Protein AF-A0A7U4SQR0-F1 (afdb_monomer_lite)

Foldseek 3Di:
DDDDDDPPPPDPDPPPPDPPDDDPDPPDDDPQWDDVVLCPVQPDPLLVVVDDDTHGPSNSVCCVPVPVVVNVLVNVLSNQQDDDPCQVPPDDDPHGCRVVSSCVSVVVVVDDDDDDDDDDDDDDWDWDWDQDPVRDIDTDTDPDDDD

Radius of gyration: 26.49 Å; chains: 1; bounding box: 58×56×69 Å

InterPro domains:
  IPR011335 Restriction endonuclease type II-like [SSF52980] (49-123)
  IPR015278 Type-2 restriction enzyme BglII-like [PF09195] (51-121)

Sequence (147 aa):
MGRMANTEENGMEDLEVDAGNGDDVALRPGPNSDDQGDVDRYISADVRALYDVYSYRHAAAILANSYPDQLREIEAALLHFRITQRDIGTPGGNESVIPKKFSRVLRPAGWVETRIQGDLLVRLEEFDEKELPDGKMKKVRRPLAGC

Organism: NCBI:txid430531

Structure (mmCIF, N/CA/C/O backbone):
data_AF-A0A7U4SQR0-F1
#
_entry.id   AF-A0A7U4SQR0-F1
#
loop_
_atom_site.group_PDB
_atom_site.id
_atom_site.type_symbol
_atom_site.label_atom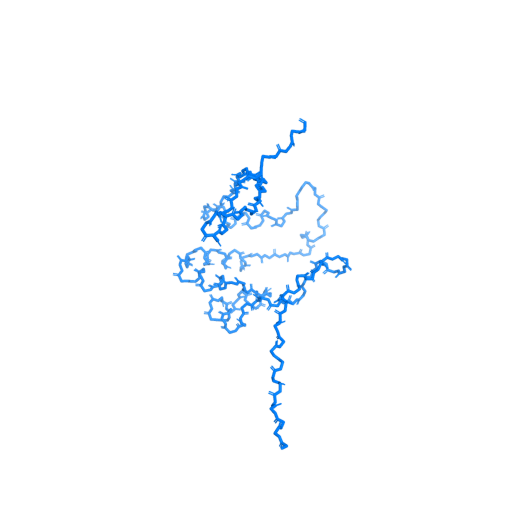_id
_atom_site.label_alt_id
_atom_site.label_comp_id
_atom_site.label_asym_id
_atom_site.label_entity_id
_atom_site.label_seq_id
_atom_site.pdbx_PDB_ins_code
_atom_site.Cartn_x
_atom_site.Cartn_y
_atom_site.Cartn_z
_atom_site.occupancy
_atom_site.B_iso_or_equiv
_atom_site.auth_seq_id
_atom_site.auth_comp_id
_atom_site.auth_asym_id
_atom_site.auth_atom_id
_atom_site.pdbx_PDB_model_num
ATOM 1 N N . MET A 1 1 ? -0.538 -33.250 -54.090 1.00 39.97 1 MET A N 1
ATOM 2 C CA . MET A 1 1 ? -1.619 -32.453 -53.470 1.00 39.97 1 MET A CA 1
ATOM 3 C C . MET A 1 1 ? -1.380 -32.435 -51.959 1.00 39.97 1 MET A C 1
ATOM 5 O O . MET A 1 1 ? -1.965 -33.226 -51.238 1.00 39.97 1 MET A O 1
ATOM 9 N N . GLY A 1 2 ? -0.422 -31.636 -51.485 1.00 35.56 2 GLY A N 1
ATOM 10 C CA . GLY A 1 2 ? -0.114 -31.515 -50.056 1.00 35.56 2 GLY A CA 1
ATOM 11 C C . GLY A 1 2 ? -0.519 -30.126 -49.589 1.00 35.56 2 GLY A C 1
ATOM 12 O O . GLY A 1 2 ? 0.099 -29.156 -50.013 1.00 35.56 2 GLY A O 1
ATOM 13 N N . ARG A 1 3 ? -1.581 -30.016 -48.786 1.00 35.34 3 ARG A N 1
ATOM 14 C CA . ARG A 1 3 ? -1.907 -28.780 -48.065 1.00 35.34 3 ARG A CA 1
ATOM 15 C C . ARG A 1 3 ? -1.223 -28.861 -46.708 1.00 35.34 3 ARG A C 1
ATOM 17 O O . ARG A 1 3 ? -1.641 -29.646 -45.863 1.00 35.34 3 ARG A O 1
ATOM 24 N N . MET A 1 4 ? -0.153 -28.092 -46.542 1.00 37.59 4 MET A N 1
ATOM 25 C CA . MET A 1 4 ? 0.374 -27.763 -45.224 1.00 37.59 4 MET A CA 1
ATOM 26 C C . MET A 1 4 ? -0.604 -26.800 -44.549 1.00 37.59 4 MET A C 1
ATOM 28 O O . MET A 1 4 ? -1.123 -25.884 -45.188 1.00 37.59 4 MET A O 1
ATOM 32 N N . ALA A 1 5 ? -0.895 -27.075 -43.283 1.00 41.22 5 ALA A N 1
ATOM 33 C CA . ALA A 1 5 ? -1.639 -26.195 -42.405 1.00 41.22 5 ALA A CA 1
ATOM 34 C C . ALA A 1 5 ? -0.779 -24.960 -42.107 1.00 41.22 5 ALA A C 1
ATOM 36 O O . ALA A 1 5 ? 0.338 -25.100 -41.614 1.00 41.22 5 ALA A O 1
ATOM 37 N N . ASN A 1 6 ? -1.298 -23.773 -42.413 1.00 37.16 6 ASN A N 1
ATOM 38 C CA . ASN A 1 6 ? -0.786 -22.535 -41.843 1.00 37.16 6 ASN A CA 1
ATOM 39 C C . ASN A 1 6 ? -1.446 -22.376 -40.474 1.00 37.16 6 ASN A C 1
ATOM 41 O O . ASN A 1 6 ? -2.641 -22.103 -40.385 1.00 37.16 6 ASN A O 1
ATOM 45 N N . THR A 1 7 ? -0.670 -22.609 -39.421 1.00 38.44 7 THR A N 1
ATOM 46 C CA . THR A 1 7 ? -0.980 -22.117 -38.082 1.00 38.44 7 THR A CA 1
ATOM 47 C C . THR A 1 7 ? -0.544 -20.660 -38.059 1.00 38.44 7 THR A C 1
ATOM 49 O O . THR A 1 7 ? 0.649 -20.371 -38.043 1.00 38.44 7 THR A O 1
ATOM 52 N N . GLU A 1 8 ? -1.503 -19.745 -38.138 1.00 40.12 8 GLU A N 1
ATOM 53 C CA . GLU A 1 8 ? -1.263 -18.330 -37.872 1.00 40.12 8 GLU A CA 1
ATOM 54 C C . GLU A 1 8 ? -1.151 -18.165 -36.352 1.00 40.12 8 GLU A C 1
ATOM 56 O O . GLU A 1 8 ? -2.141 -18.229 -35.621 1.00 40.12 8 GLU A O 1
ATOM 61 N N . GLU A 1 9 ? 0.082 -18.032 -35.865 1.00 41.66 9 GLU A N 1
ATOM 62 C CA . GLU A 1 9 ? 0.358 -17.526 -34.524 1.00 41.66 9 GLU A CA 1
ATOM 63 C C . GLU A 1 9 ? -0.058 -16.051 -34.487 1.00 41.66 9 GLU A C 1
ATOM 65 O O . GLU A 1 9 ? 0.678 -15.164 -34.916 1.00 41.66 9 GLU A O 1
ATOM 70 N N . ASN A 1 10 ? -1.272 -15.785 -34.006 1.00 39.03 10 ASN A N 1
ATOM 71 C CA . ASN A 1 10 ? -1.692 -14.433 -33.661 1.00 39.03 10 ASN A CA 1
ATOM 72 C C . ASN A 1 10 ? -0.958 -14.013 -32.384 1.00 39.03 10 ASN A C 1
ATOM 74 O O . ASN A 1 10 ? -1.363 -14.368 -31.276 1.00 39.03 10 ASN A O 1
ATOM 78 N N . GLY A 1 11 ? 0.138 -13.273 -32.559 1.00 36.69 11 GLY A N 1
ATOM 79 C CA . GLY A 1 11 ? 0.775 -12.507 -31.497 1.00 36.69 11 GLY A CA 1
ATOM 80 C C . GLY A 1 11 ? -0.232 -11.515 -30.925 1.00 36.69 11 GLY A C 1
ATOM 81 O O . GLY A 1 11 ? -0.684 -10.609 -31.620 1.00 36.69 11 GLY A O 1
ATOM 82 N N . MET A 1 12 ? -0.617 -11.738 -29.671 1.00 40.06 12 MET A N 1
ATOM 83 C CA . MET A 1 12 ? -1.437 -10.823 -28.891 1.00 40.06 12 MET A CA 1
ATOM 84 C C . MET A 1 12 ? -0.601 -9.559 -28.656 1.00 40.06 12 MET A C 1
ATOM 86 O O . MET A 1 12 ? 0.277 -9.538 -27.798 1.00 40.06 12 MET A O 1
ATOM 90 N N . GLU A 1 13 ? -0.799 -8.539 -29.484 1.00 39.28 13 GLU A N 1
ATOM 91 C CA . GLU A 1 13 ? -0.272 -7.206 -29.215 1.00 39.28 13 GLU A CA 1
ATOM 92 C C . GLU A 1 13 ? -1.034 -6.651 -28.007 1.00 39.28 13 GLU A C 1
ATOM 94 O O . GLU A 1 13 ? -2.247 -6.436 -28.072 1.00 39.28 13 GLU A O 1
ATOM 99 N N . ASP A 1 14 ? -0.322 -6.467 -26.892 1.00 40.91 14 ASP A N 1
ATOM 100 C CA . ASP A 1 14 ? -0.808 -5.776 -25.698 1.00 40.91 14 ASP A CA 1
ATOM 101 C C . ASP A 1 14 ? -1.112 -4.314 -26.059 1.00 40.91 14 ASP A C 1
ATOM 103 O O . ASP A 1 14 ? -0.281 -3.415 -25.923 1.00 40.91 14 ASP A O 1
ATOM 107 N N . LEU A 1 15 ? -2.314 -4.078 -26.581 1.00 39.91 15 LEU A N 1
ATOM 108 C CA . LEU A 1 15 ? -2.849 -2.744 -26.798 1.00 39.91 15 LEU A CA 1
ATOM 109 C C . LEU A 1 15 ? -3.158 -2.139 -25.426 1.00 39.91 15 LEU A C 1
ATOM 111 O O . LEU A 1 15 ? -4.175 -2.456 -24.806 1.00 39.91 15 LEU A O 1
ATOM 115 N N . GLU A 1 16 ? -2.273 -1.261 -24.951 1.00 44.19 16 GLU A N 1
ATOM 116 C CA . GLU A 1 16 ? -2.590 -0.329 -23.871 1.00 44.19 16 GLU A CA 1
ATOM 117 C C . GLU A 1 16 ? -3.808 0.498 -24.305 1.00 44.19 16 GLU A C 1
ATOM 119 O O . GLU A 1 16 ? -3.731 1.363 -25.179 1.00 44.19 16 GLU A O 1
ATOM 124 N N . VAL A 1 17 ? -4.970 0.172 -23.738 1.00 48.00 17 VAL A N 1
ATOM 125 C CA . VAL A 1 17 ? -6.206 0.917 -23.963 1.00 48.00 17 VAL A CA 1
ATOM 126 C C . VAL A 1 17 ? -6.074 2.301 -23.335 1.00 48.00 17 VAL A C 1
ATOM 128 O O . VAL A 1 17 ? -5.983 2.441 -22.116 1.00 48.00 17 VAL A O 1
ATOM 131 N N . ASP A 1 18 ? -6.062 3.313 -24.200 1.00 41.88 18 ASP A N 1
ATOM 132 C CA . ASP A 1 18 ? -6.122 4.731 -23.855 1.00 41.88 18 ASP A CA 1
ATOM 133 C C . ASP A 1 18 ? -7.337 4.991 -22.951 1.00 41.88 18 ASP A C 1
ATOM 135 O O . ASP A 1 18 ? -8.492 4.850 -23.366 1.00 41.88 18 ASP A O 1
ATOM 139 N N . ALA A 1 19 ? -7.073 5.317 -21.683 1.00 48.12 19 ALA A N 1
ATOM 140 C CA . ALA A 1 19 ? -8.074 5.604 -20.659 1.00 48.12 19 ALA A CA 1
ATOM 141 C C . ALA A 1 19 ? -8.655 7.012 -20.867 1.00 48.12 19 ALA A C 1
ATOM 143 O O . ALA A 1 19 ? -8.485 7.921 -20.056 1.00 48.12 19 ALA A O 1
ATOM 144 N N . GLY A 1 20 ? -9.322 7.198 -22.002 1.00 45.44 20 GLY A N 1
ATOM 145 C CA . GLY A 1 20 ? -10.019 8.417 -22.369 1.00 45.44 20 GLY A CA 1
ATOM 146 C C . GLY A 1 20 ? -11.528 8.263 -22.210 1.00 45.44 20 GLY A C 1
ATOM 147 O O . GLY A 1 20 ? -12.209 7.858 -23.147 1.00 45.44 20 GLY A O 1
ATOM 148 N N . ASN A 1 21 ? -12.038 8.702 -21.055 1.00 48.03 21 ASN A N 1
ATOM 149 C CA . ASN A 1 21 ? -13.419 9.144 -20.812 1.00 48.03 21 ASN A CA 1
ATOM 150 C C . ASN A 1 21 ? -14.508 8.061 -20.590 1.00 48.03 21 ASN A C 1
ATOM 152 O O . ASN A 1 21 ? -15.271 7.731 -21.498 1.00 48.03 21 ASN A O 1
ATOM 156 N N . GLY A 1 22 ? -14.677 7.634 -19.329 1.00 45.44 22 GLY A N 1
ATOM 157 C CA . GLY A 1 22 ? -15.895 6.968 -18.842 1.00 45.44 22 GLY A CA 1
ATOM 158 C C . GLY A 1 22 ? -15.675 6.091 -17.607 1.00 45.44 22 GLY A C 1
ATOM 159 O O . GLY A 1 22 ? -15.322 4.931 -17.755 1.00 45.44 22 GLY A O 1
ATOM 160 N N . ASP A 1 23 ? -15.964 6.641 -16.422 1.00 47.28 23 ASP A N 1
ATOM 161 C CA . ASP A 1 23 ? -15.934 5.977 -15.105 1.00 47.28 23 ASP A CA 1
ATOM 162 C C . ASP A 1 23 ? -14.517 5.644 -14.579 1.00 47.28 23 ASP A C 1
ATOM 164 O O . ASP A 1 23 ? -14.047 4.512 -14.634 1.00 47.28 23 ASP A O 1
ATOM 168 N N . ASP A 1 24 ? -13.835 6.652 -14.009 1.00 54.66 24 ASP A N 1
ATOM 169 C CA . ASP A 1 24 ? -12.499 6.543 -13.374 1.00 54.66 24 ASP A CA 1
ATOM 170 C C . ASP A 1 24 ? -12.460 5.596 -12.152 1.00 54.66 24 ASP A C 1
ATOM 172 O O . ASP A 1 24 ? -11.424 5.423 -11.504 1.00 54.66 24 ASP A O 1
ATOM 176 N N . VAL A 1 25 ? -13.594 4.988 -11.801 1.00 60.72 25 VAL A N 1
ATOM 177 C CA . VAL A 1 25 ? -13.714 4.013 -10.723 1.00 60.72 25 VAL A CA 1
ATOM 178 C C . VAL A 1 25 ? -13.811 2.620 -11.335 1.00 60.72 25 VAL A C 1
ATOM 180 O O . VAL A 1 25 ? -14.887 2.127 -11.666 1.00 60.72 25 VAL A O 1
ATOM 183 N N . ALA A 1 26 ? -12.668 1.949 -11.454 1.00 67.50 26 ALA A N 1
ATOM 184 C CA . ALA A 1 26 ? -12.635 0.550 -11.853 1.00 67.50 26 ALA A CA 1
ATOM 185 C C . ALA A 1 26 ? -13.305 -0.322 -10.773 1.00 67.50 26 ALA A C 1
ATOM 187 O O . ALA A 1 26 ? -12.731 -0.590 -9.720 1.00 67.50 26 ALA A O 1
ATOM 188 N N . LEU A 1 27 ? -14.526 -0.793 -11.042 1.00 78.62 27 LEU A N 1
ATOM 189 C CA . LEU A 1 27 ? -15.267 -1.719 -10.167 1.00 78.62 27 LEU A CA 1
ATOM 190 C C . LEU A 1 27 ? -14.784 -3.175 -10.280 1.00 78.62 27 LEU A C 1
ATOM 192 O O . LEU A 1 27 ? -15.379 -4.082 -9.700 1.00 78.62 27 LEU A O 1
ATOM 196 N N . ARG A 1 28 ? -13.759 -3.422 -11.099 1.00 82.56 28 ARG A N 1
ATOM 197 C CA . ARG A 1 28 ? -13.220 -4.744 -11.420 1.00 82.56 28 ARG A CA 1
ATOM 198 C C . ARG A 1 28 ? -11.704 -4.656 -11.572 1.00 82.56 28 ARG A C 1
ATOM 200 O O . ARG A 1 28 ? -11.207 -3.590 -11.942 1.00 82.56 28 ARG A O 1
ATOM 207 N N . PRO A 1 29 ? -10.977 -5.755 -11.327 1.00 86.25 29 PRO A N 1
ATOM 208 C CA . PRO A 1 29 ? -9.545 -5.769 -11.555 1.00 86.25 29 PRO A CA 1
ATOM 209 C C . PRO A 1 29 ? -9.229 -5.572 -13.041 1.00 86.25 29 PRO A C 1
ATOM 211 O O . PRO A 1 29 ? -9.980 -6.012 -13.916 1.00 86.25 29 PRO A O 1
ATOM 214 N N . GLY A 1 30 ? -8.109 -4.905 -13.319 1.00 85.50 30 GLY A N 1
ATOM 215 C CA . GLY A 1 30 ? -7.574 -4.788 -14.671 1.00 85.50 30 GLY A CA 1
ATOM 216 C C . GLY A 1 30 ? -7.046 -6.130 -15.197 1.00 85.50 30 GLY A C 1
ATOM 217 O O . GLY A 1 30 ? -6.841 -7.059 -14.419 1.00 85.50 30 GLY A O 1
ATOM 218 N N . PRO A 1 31 ? -6.759 -6.234 -16.506 1.00 86.31 31 PRO A N 1
ATOM 219 C CA . PRO A 1 31 ? -6.371 -7.493 -17.156 1.00 86.31 31 PRO A CA 1
ATOM 220 C C . PRO A 1 31 ? -5.108 -8.149 -16.575 1.00 86.31 31 PRO A C 1
ATOM 222 O O . PRO A 1 31 ? -4.933 -9.353 -16.705 1.00 86.31 31 PRO A O 1
ATOM 225 N N . ASN A 1 32 ? -4.253 -7.369 -15.909 1.00 89.38 32 ASN A N 1
ATOM 226 C CA . ASN A 1 32 ? -2.982 -7.821 -15.343 1.00 89.38 32 ASN A CA 1
ATOM 227 C C . ASN A 1 32 ? -3.039 -8.049 -13.821 1.00 89.38 32 ASN A C 1
ATOM 229 O O . ASN A 1 32 ? -2.000 -7.984 -13.157 1.00 89.38 32 ASN A O 1
ATOM 233 N N . SER A 1 33 ? -4.231 -8.229 -13.245 1.00 93.25 33 SER A N 1
ATOM 234 C CA . SER A 1 33 ? -4.347 -8.608 -11.837 1.00 93.25 33 SER A CA 1
ATOM 235 C C . SER A 1 33 ? -3.923 -10.056 -11.621 1.00 93.25 33 SER A C 1
ATOM 237 O O . SER A 1 33 ? -4.215 -10.924 -12.444 1.00 93.25 33 SER A O 1
ATOM 239 N N . ASP A 1 34 ? -3.306 -10.323 -10.477 1.00 93.75 34 ASP A N 1
ATOM 240 C CA . ASP A 1 34 ? -3.034 -11.682 -10.024 1.00 93.75 34 ASP A CA 1
ATOM 241 C C . ASP A 1 34 ? -4.351 -12.439 -9.756 1.00 93.75 34 ASP A C 1
ATOM 243 O O . ASP A 1 34 ? -5.416 -11.835 -9.584 1.00 93.75 34 ASP A O 1
ATOM 247 N N . ASP A 1 35 ? -4.275 -13.770 -9.705 1.00 93.19 35 ASP A N 1
ATOM 248 C CA . ASP A 1 35 ? -5.437 -14.618 -9.441 1.00 93.19 35 ASP A CA 1
ATOM 249 C C . ASP A 1 35 ? -6.018 -14.371 -8.037 1.00 93.19 35 ASP A C 1
ATOM 251 O O . ASP A 1 35 ? -5.294 -14.138 -7.062 1.00 93.19 35 ASP A O 1
ATOM 255 N N . GLN A 1 36 ? -7.344 -14.467 -7.908 1.00 92.81 36 GLN A N 1
ATOM 256 C CA . GLN A 1 36 ? -8.021 -14.254 -6.627 1.00 92.81 36 GLN A CA 1
ATOM 257 C C . GLN A 1 36 ? -7.580 -15.270 -5.559 1.00 92.81 36 GLN A C 1
ATOM 259 O O . GLN A 1 36 ? -7.549 -14.939 -4.373 1.00 92.81 36 GLN A O 1
ATOM 264 N N . GLY A 1 37 ? -7.188 -16.484 -5.954 1.00 93.94 37 GLY A N 1
ATOM 265 C CA . GLY A 1 37 ? -6.654 -17.494 -5.045 1.00 93.94 37 GLY A CA 1
ATOM 266 C C . GLY A 1 37 ? -5.338 -17.077 -4.383 1.00 93.94 37 GLY A C 1
ATOM 267 O O . GLY A 1 37 ? -5.114 -17.405 -3.215 1.00 93.94 37 GLY A O 1
ATOM 268 N N . ASP A 1 38 ? -4.497 -16.302 -5.074 1.00 91.38 38 ASP A N 1
ATOM 269 C CA . ASP A 1 38 ? -3.277 -15.742 -4.481 1.00 91.38 38 ASP A CA 1
ATOM 270 C C . ASP A 1 38 ? -3.624 -14.671 -3.442 1.00 91.38 38 ASP A C 1
ATOM 272 O O . ASP A 1 38 ? -3.070 -14.662 -2.339 1.00 91.38 38 ASP A O 1
ATOM 276 N N . VAL A 1 39 ? -4.593 -13.805 -3.745 1.00 95.25 39 VAL A N 1
ATOM 277 C CA . VAL A 1 39 ? -5.090 -12.801 -2.792 1.00 95.25 39 VAL A CA 1
ATOM 278 C C . VAL A 1 39 ? -5.659 -13.477 -1.544 1.00 95.25 39 VAL A C 1
ATOM 280 O O . VAL A 1 39 ? -5.302 -13.104 -0.427 1.00 95.25 39 VAL A O 1
ATOM 283 N N . ASP A 1 40 ? -6.485 -14.507 -1.711 1.00 96.75 40 ASP A N 1
ATOM 284 C CA . ASP A 1 40 ? -7.116 -15.232 -0.605 1.00 96.75 40 ASP A CA 1
ATOM 285 C C . ASP A 1 40 ? -6.108 -15.933 0.311 1.00 96.75 40 ASP A C 1
ATOM 287 O O . ASP A 1 40 ? -6.370 -16.099 1.508 1.00 96.75 40 ASP A O 1
ATOM 291 N N . ARG A 1 41 ? -4.960 -16.330 -0.246 1.00 97.06 41 ARG A N 1
ATOM 292 C CA . ARG A 1 41 ? -3.865 -16.981 0.475 1.00 97.06 41 ARG A CA 1
ATOM 293 C C . ARG A 1 41 ? -3.058 -16.012 1.332 1.00 97.06 41 ARG A C 1
ATOM 295 O O . ARG A 1 41 ? -2.599 -16.407 2.404 1.00 97.06 41 ARG A O 1
ATOM 302 N N . TYR A 1 42 ? -2.830 -14.796 0.842 1.00 97.62 42 TYR A N 1
ATOM 303 C CA . TYR A 1 42 ? -1.899 -13.848 1.462 1.00 97.62 42 TYR A CA 1
ATOM 304 C C . TYR A 1 42 ? -2.583 -12.724 2.242 1.00 97.62 42 TYR A C 1
ATOM 306 O O . TYR A 1 42 ? -1.953 -12.158 3.132 1.00 97.62 42 TYR A O 1
ATOM 314 N N . ILE A 1 43 ? -3.845 -12.413 1.940 1.00 97.81 43 ILE A N 1
ATOM 315 C CA . ILE A 1 43 ? -4.602 -11.330 2.574 1.00 97.81 43 ILE A CA 1
ATOM 316 C C . ILE A 1 43 ? -5.697 -11.906 3.474 1.00 97.81 43 ILE A C 1
ATOM 318 O O . ILE A 1 43 ? -6.461 -12.799 3.085 1.00 97.81 43 ILE A O 1
ATOM 322 N N . SER A 1 44 ? -5.797 -11.370 4.688 1.00 97.69 44 SER A N 1
ATOM 323 C CA . SER A 1 44 ? -6.740 -11.823 5.707 1.00 97.69 44 SER A CA 1
ATOM 324 C C . SER A 1 44 ? -8.195 -11.771 5.233 1.00 97.69 44 SER A C 1
ATOM 326 O O . SER A 1 44 ? -8.636 -10.860 4.526 1.00 97.69 44 SER A O 1
ATOM 328 N N . ALA A 1 45 ? -8.975 -12.764 5.666 1.00 97.69 45 ALA A N 1
ATOM 329 C CA . ALA A 1 45 ? -10.400 -12.835 5.355 1.00 97.69 45 ALA A CA 1
ATOM 330 C C . ALA A 1 45 ? -11.182 -11.637 5.924 1.00 97.69 45 ALA A C 1
ATOM 332 O O . ALA A 1 45 ? -12.119 -11.171 5.285 1.00 97.69 45 ALA A O 1
ATOM 333 N N . ASP A 1 46 ? -10.768 -11.102 7.078 1.00 97.69 46 ASP A N 1
ATOM 334 C CA . ASP A 1 46 ? -11.418 -9.950 7.712 1.00 97.69 46 ASP A CA 1
ATOM 335 C C . ASP A 1 46 ? -11.301 -8.681 6.858 1.00 97.69 46 ASP A C 1
ATOM 337 O O . ASP A 1 46 ? -12.259 -7.913 6.750 1.00 97.69 46 ASP A O 1
ATOM 341 N N . VAL A 1 47 ? -10.146 -8.463 6.216 1.00 97.50 47 VAL A N 1
ATOM 342 C CA . VAL A 1 47 ? -9.967 -7.349 5.275 1.00 97.50 47 VAL A CA 1
ATOM 343 C C . VAL A 1 47 ? -10.809 -7.590 4.027 1.00 97.50 47 VAL A C 1
ATOM 345 O O . VAL A 1 47 ? -11.563 -6.709 3.622 1.00 97.50 47 VAL A O 1
ATOM 348 N N . ARG A 1 48 ? -10.755 -8.796 3.456 1.00 96.62 48 ARG A N 1
ATOM 349 C CA . ARG A 1 48 ? -11.523 -9.147 2.247 1.00 96.62 48 ARG A CA 1
ATOM 350 C C . ARG A 1 48 ? -13.041 -9.119 2.455 1.00 96.62 48 ARG A C 1
ATOM 352 O O . ARG A 1 48 ? -13.784 -8.968 1.496 1.00 96.62 48 ARG A O 1
ATOM 359 N N . ALA A 1 49 ? -13.517 -9.226 3.694 1.00 96.75 49 ALA A N 1
ATOM 360 C CA . ALA A 1 49 ? -14.932 -9.064 4.025 1.00 96.75 49 ALA A CA 1
ATOM 361 C C . ALA A 1 49 ? -15.402 -7.596 4.004 1.00 96.75 49 ALA A C 1
ATOM 363 O O . ALA A 1 49 ? -16.605 -7.340 3.964 1.00 96.75 49 ALA A O 1
ATOM 364 N N . LEU A 1 50 ? -14.475 -6.634 4.072 1.00 95.19 50 LEU A N 1
ATOM 365 C CA . LEU A 1 50 ? -14.765 -5.198 4.134 1.00 95.19 50 LEU A CA 1
ATOM 366 C C . LEU A 1 50 ? -14.324 -4.430 2.880 1.00 95.19 50 LEU A C 1
ATOM 368 O O . LEU A 1 50 ? -14.795 -3.312 2.670 1.00 95.19 50 LEU A O 1
ATOM 372 N N . TYR A 1 51 ? -13.422 -5.002 2.082 1.00 94.56 51 TYR A N 1
ATOM 373 C CA . TYR A 1 51 ? -12.776 -4.349 0.948 1.00 94.56 51 TYR A CA 1
ATOM 374 C C . TYR A 1 51 ? -12.691 -5.280 -0.259 1.00 94.56 51 TYR A C 1
ATOM 376 O O . TYR A 1 51 ? -12.393 -6.464 -0.110 1.00 94.56 51 TYR A O 1
ATOM 384 N N . ASP A 1 52 ? -12.830 -4.706 -1.453 1.00 93.00 52 ASP A N 1
ATOM 385 C CA . ASP A 1 52 ? -12.408 -5.356 -2.691 1.00 93.00 52 ASP A CA 1
ATOM 386 C C . ASP A 1 52 ? -10.879 -5.286 -2.785 1.00 93.00 52 ASP A C 1
ATOM 388 O O . ASP A 1 52 ? -10.290 -4.201 -2.744 1.00 93.00 52 ASP A O 1
ATOM 392 N N . VAL A 1 53 ? -10.225 -6.445 -2.869 1.00 94.56 53 VAL A N 1
ATOM 393 C CA . VAL A 1 53 ? -8.761 -6.547 -2.855 1.00 94.56 53 VAL A CA 1
ATOM 394 C C . VAL A 1 53 ? -8.272 -7.136 -4.165 1.00 94.56 53 VAL A C 1
ATOM 396 O O . VAL A 1 53 ? -8.623 -8.258 -4.518 1.00 94.56 53 VAL A O 1
ATOM 399 N N . TYR A 1 54 ? -7.395 -6.396 -4.837 1.00 94.38 54 TYR A N 1
ATOM 400 C CA . TYR A 1 54 ? -6.750 -6.812 -6.075 1.00 94.38 54 TYR A CA 1
ATOM 401 C C . TYR A 1 54 ? -5.234 -6.729 -5.913 1.00 94.38 54 TYR A C 1
ATOM 403 O O . TYR A 1 54 ? -4.713 -5.730 -5.412 1.00 94.38 54 TYR A O 1
ATOM 411 N N . SER A 1 55 ? -4.526 -7.774 -6.336 1.00 94.50 55 SER A N 1
ATOM 412 C CA . SER A 1 55 ? -3.062 -7.803 -6.363 1.00 94.50 55 SER A CA 1
ATOM 413 C C . SER A 1 55 ? -2.576 -7.656 -7.801 1.00 94.50 55 SER A C 1
ATOM 415 O O . SER A 1 55 ? -3.220 -8.139 -8.727 1.00 94.50 55 SER A O 1
ATOM 417 N N . TYR A 1 56 ? -1.456 -6.964 -7.988 1.00 95.25 56 TYR A N 1
ATOM 418 C CA . TYR A 1 56 ? -0.814 -6.787 -9.287 1.00 95.25 56 TYR A CA 1
ATOM 419 C C . TYR A 1 56 ? 0.666 -7.114 -9.155 1.00 95.25 56 TYR A C 1
ATOM 421 O O . TYR A 1 56 ? 1.309 -6.669 -8.199 1.00 95.25 56 TYR A O 1
ATOM 429 N N . ARG A 1 57 ? 1.222 -7.830 -10.139 1.00 95.25 57 ARG A N 1
ATOM 430 C CA . ARG A 1 57 ? 2.653 -8.184 -10.184 1.00 95.25 57 ARG A CA 1
ATOM 431 C C . ARG A 1 57 ? 3.112 -8.891 -8.901 1.00 95.25 57 ARG A C 1
ATOM 433 O O . ARG A 1 57 ? 4.193 -8.604 -8.384 1.00 95.25 57 ARG A O 1
ATOM 440 N N . HIS A 1 58 ? 2.279 -9.787 -8.377 1.00 95.88 58 HIS A N 1
ATOM 441 C CA . HIS A 1 58 ? 2.510 -10.561 -7.154 1.00 95.88 58 HIS A CA 1
ATOM 442 C C . HIS A 1 58 ? 2.678 -9.725 -5.873 1.00 95.88 58 HIS A C 1
ATOM 444 O O . HIS A 1 58 ? 3.323 -10.170 -4.919 1.00 95.88 58 HIS A O 1
ATOM 450 N N . ALA A 1 59 ? 2.099 -8.521 -5.813 1.00 96.25 59 ALA A N 1
ATOM 451 C CA . ALA A 1 59 ? 2.238 -7.616 -4.669 1.00 96.25 59 ALA A CA 1
ATOM 452 C C . ALA A 1 59 ? 1.841 -8.262 -3.329 1.00 96.25 59 ALA A C 1
ATOM 454 O O . ALA A 1 59 ? 2.587 -8.138 -2.356 1.00 96.25 59 ALA A O 1
ATOM 455 N N . ALA A 1 60 ? 0.718 -8.987 -3.271 1.00 96.69 60 ALA A N 1
ATOM 456 C CA . ALA A 1 60 ? 0.270 -9.650 -2.043 1.00 96.69 60 ALA A CA 1
ATOM 457 C C . ALA A 1 60 ? 1.290 -10.689 -1.544 1.00 96.69 60 ALA A C 1
ATOM 459 O O . ALA A 1 60 ? 1.625 -10.715 -0.359 1.00 96.69 60 ALA A O 1
ATOM 460 N N . ALA A 1 61 ? 1.852 -11.489 -2.455 1.00 97.19 61 ALA A N 1
ATOM 461 C CA . ALA A 1 61 ? 2.874 -12.475 -2.124 1.00 97.19 61 ALA A CA 1
ATOM 462 C C . ALA A 1 61 ? 4.177 -11.811 -1.651 1.00 97.19 61 ALA A C 1
ATOM 464 O O . ALA A 1 61 ? 4.775 -12.258 -0.671 1.00 97.19 61 ALA A O 1
ATOM 465 N N . ILE A 1 62 ? 4.618 -10.739 -2.314 1.00 97.62 62 ILE A N 1
ATOM 466 C CA . ILE A 1 62 ? 5.825 -9.994 -1.923 1.00 97.62 62 ILE A CA 1
ATOM 467 C C . ILE A 1 62 ? 5.648 -9.403 -0.522 1.00 97.62 62 ILE A C 1
ATOM 469 O O . ILE A 1 62 ? 6.520 -9.576 0.330 1.00 97.62 62 ILE A O 1
ATOM 473 N N . LEU A 1 63 ? 4.513 -8.753 -0.255 1.00 97.62 63 LEU A N 1
ATOM 474 C CA . LEU A 1 63 ? 4.222 -8.189 1.061 1.00 97.62 63 LEU A CA 1
ATOM 475 C C . LEU A 1 63 ? 4.187 -9.279 2.135 1.00 97.62 63 LEU A C 1
ATOM 477 O O . LEU A 1 63 ? 4.874 -9.153 3.142 1.00 97.62 63 LEU A O 1
ATOM 481 N N . ALA A 1 64 ? 3.470 -10.378 1.906 1.00 97.62 64 ALA A N 1
ATOM 482 C CA . ALA A 1 64 ? 3.327 -11.433 2.905 1.00 97.62 64 ALA A CA 1
ATOM 483 C C . ALA A 1 64 ? 4.640 -12.164 3.224 1.00 97.62 64 ALA A C 1
ATOM 485 O O . ALA A 1 64 ? 4.851 -12.562 4.367 1.00 97.62 64 ALA A O 1
ATOM 486 N N . ASN A 1 65 ? 5.526 -12.350 2.239 1.00 97.75 65 ASN A N 1
ATOM 487 C CA . ASN A 1 65 ? 6.753 -13.128 2.434 1.00 97.75 65 ASN A CA 1
ATOM 488 C C . ASN A 1 65 ? 7.976 -12.267 2.776 1.00 97.75 65 ASN A C 1
ATOM 490 O O . ASN A 1 65 ? 8.827 -12.702 3.548 1.00 97.75 65 ASN A O 1
ATOM 494 N N . SER A 1 66 ? 8.103 -11.073 2.193 1.00 98.25 66 SER A N 1
ATOM 495 C CA . SER A 1 66 ? 9.279 -10.209 2.375 1.00 98.25 66 SER A CA 1
ATOM 496 C C . SER A 1 66 ? 9.059 -9.103 3.404 1.00 98.25 66 SER A C 1
ATOM 498 O O . SER A 1 66 ? 10.022 -8.673 4.036 1.00 98.25 66 SER A O 1
ATOM 500 N N . TYR A 1 67 ? 7.812 -8.664 3.594 1.00 97.81 67 TYR A N 1
ATOM 501 C CA . TYR A 1 67 ? 7.451 -7.537 4.459 1.00 97.81 67 TYR A CA 1
ATOM 502 C C . TYR A 1 67 ? 6.218 -7.845 5.337 1.00 97.81 67 TYR A C 1
ATOM 504 O O . TYR A 1 67 ? 5.257 -7.066 5.355 1.00 97.81 67 TYR A O 1
ATOM 512 N N . PRO A 1 68 ? 6.200 -8.988 6.059 1.00 97.62 68 PRO A N 1
ATOM 513 C CA . PRO A 1 68 ? 5.012 -9.449 6.782 1.00 97.62 68 PRO A CA 1
ATOM 514 C C . PRO A 1 68 ? 4.567 -8.470 7.874 1.00 97.62 68 PRO A C 1
ATOM 516 O O . PRO A 1 68 ? 3.374 -8.335 8.147 1.00 97.62 68 PRO A O 1
ATOM 519 N N . ASP A 1 69 ? 5.514 -7.757 8.484 1.00 97.31 69 ASP A N 1
ATOM 520 C CA . ASP A 1 69 ? 5.217 -6.788 9.533 1.00 97.31 69 ASP A CA 1
ATOM 521 C C . ASP A 1 69 ? 4.492 -5.560 8.977 1.00 97.31 69 ASP A C 1
ATOM 523 O O . ASP A 1 69 ? 3.498 -5.113 9.553 1.00 97.31 69 ASP A O 1
ATOM 527 N N . GLN A 1 70 ? 4.937 -5.076 7.816 1.00 97.25 70 GLN A N 1
ATOM 528 C CA . GLN A 1 70 ? 4.315 -3.967 7.099 1.00 97.25 70 GLN A CA 1
ATOM 529 C C . GLN A 1 70 ? 2.930 -4.362 6.586 1.00 97.25 70 GLN A C 1
ATOM 531 O O . GLN A 1 70 ? 1.992 -3.575 6.708 1.00 9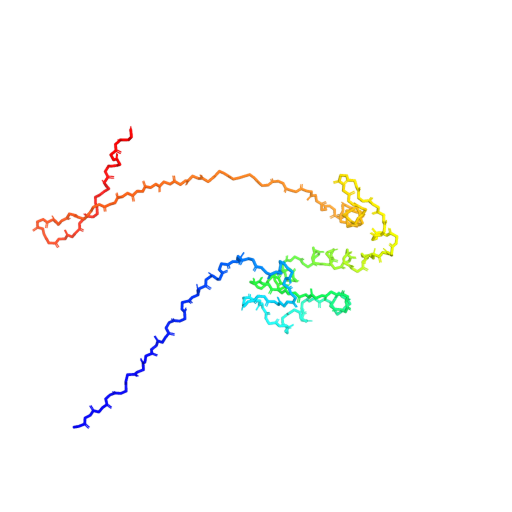7.25 70 GLN A O 1
ATOM 536 N N . LEU A 1 71 ? 2.774 -5.584 6.062 1.00 97.69 71 LEU A N 1
ATOM 537 C CA . LEU A 1 71 ? 1.464 -6.094 5.656 1.00 97.69 71 LEU A CA 1
ATOM 538 C C . LEU A 1 71 ? 0.489 -6.089 6.838 1.00 97.69 71 LEU A C 1
ATOM 540 O O . LEU A 1 71 ? -0.608 -5.547 6.731 1.00 97.69 71 LEU A O 1
ATOM 544 N N . ARG A 1 72 ? 0.915 -6.605 7.993 1.00 97.00 72 ARG A N 1
ATOM 545 C CA . ARG A 1 72 ? 0.104 -6.623 9.216 1.00 97.00 72 A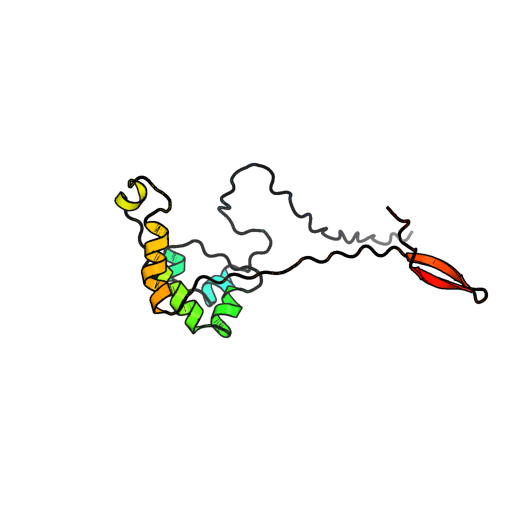RG A CA 1
ATOM 546 C C . ARG A 1 72 ? -0.275 -5.219 9.696 1.00 97.00 72 ARG A C 1
ATOM 548 O O . ARG A 1 72 ? -1.384 -5.024 10.187 1.00 97.00 72 ARG A O 1
ATOM 555 N N . GLU A 1 73 ? 0.614 -4.237 9.575 1.00 96.62 73 GLU A N 1
ATOM 556 C CA . GLU A 1 73 ? 0.307 -2.835 9.901 1.00 96.62 73 GLU A CA 1
ATOM 557 C C . GLU A 1 73 ? -0.730 -2.228 8.948 1.00 96.62 73 GLU A C 1
ATOM 559 O O . GLU A 1 73 ? -1.653 -1.544 9.401 1.00 96.62 73 GLU A O 1
ATOM 564 N N . ILE A 1 74 ? -0.623 -2.522 7.649 1.00 96.38 74 ILE A N 1
ATOM 565 C CA . ILE A 1 74 ? -1.603 -2.109 6.637 1.00 96.38 74 ILE A CA 1
ATOM 566 C C . ILE A 1 74 ? -2.971 -2.729 6.941 1.00 96.38 74 ILE A C 1
ATOM 568 O O . ILE A 1 74 ? -3.964 -2.004 7.031 1.00 96.38 74 ILE A O 1
ATOM 572 N N . GLU A 1 75 ? -3.036 -4.046 7.151 1.00 96.94 75 GLU A N 1
ATOM 573 C CA . GLU A 1 75 ? -4.289 -4.738 7.470 1.00 96.94 75 GLU A CA 1
ATOM 574 C C . GLU A 1 75 ? -4.910 -4.209 8.766 1.00 96.94 75 GLU A C 1
ATOM 576 O O . GLU A 1 75 ? -6.105 -3.920 8.806 1.00 96.94 75 GLU A O 1
ATOM 581 N N . ALA A 1 76 ? -4.108 -3.979 9.809 1.00 95.50 76 ALA A N 1
ATOM 582 C CA . ALA A 1 76 ? -4.592 -3.394 11.056 1.00 95.50 76 ALA A CA 1
ATOM 583 C C . ALA A 1 76 ? -5.184 -1.989 10.854 1.00 95.50 76 ALA A C 1
ATOM 585 O O . ALA A 1 76 ? -6.209 -1.661 11.466 1.00 95.50 76 ALA A O 1
ATOM 586 N N . ALA A 1 77 ? -4.575 -1.166 9.994 1.00 95.25 77 ALA A N 1
ATOM 587 C CA . ALA A 1 77 ? -5.079 0.162 9.657 1.00 95.25 77 ALA A CA 1
ATOM 588 C C . ALA A 1 77 ? -6.397 0.107 8.872 1.00 95.25 77 ALA A C 1
ATOM 590 O O . ALA A 1 77 ? -7.319 0.859 9.198 1.00 95.25 77 ALA A O 1
ATOM 591 N N . LEU A 1 78 ? -6.518 -0.805 7.903 1.00 95.75 78 LEU A N 1
ATOM 592 C CA . LEU A 1 78 ? -7.762 -1.053 7.166 1.00 95.75 78 LEU A CA 1
ATOM 593 C C . LEU A 1 78 ? -8.868 -1.545 8.109 1.00 95.75 78 LEU A C 1
ATOM 595 O O . LEU A 1 78 ? -9.961 -0.983 8.152 1.00 95.75 78 LEU A O 1
ATOM 599 N N . LEU A 1 79 ? -8.569 -2.519 8.966 1.00 95.12 79 LEU A N 1
ATOM 600 C CA . LEU A 1 79 ? -9.537 -3.061 9.919 1.00 95.12 79 LEU A CA 1
ATOM 601 C C . LEU A 1 79 ? -9.970 -2.049 10.986 1.00 95.12 79 LEU A C 1
ATOM 603 O O . LEU A 1 79 ? -11.103 -2.140 11.457 1.00 95.12 79 LEU A O 1
ATOM 607 N N . HIS A 1 80 ? -9.138 -1.064 11.338 1.00 93.50 80 HIS A N 1
ATOM 608 C CA . HIS A 1 80 ? -9.519 0.048 12.222 1.00 93.50 80 HIS A CA 1
ATOM 609 C C . HIS A 1 80 ? -10.278 1.172 11.512 1.00 93.50 80 HIS A C 1
ATOM 611 O O . HIS A 1 80 ? -10.928 1.997 12.166 1.00 93.50 80 HIS A O 1
ATOM 617 N N . PHE A 1 81 ? -10.197 1.252 10.187 1.00 93.00 81 PHE A N 1
ATOM 618 C CA . PHE A 1 81 ? -10.797 2.341 9.441 1.00 93.00 81 PHE A CA 1
ATOM 619 C C . PHE A 1 81 ? -12.321 2.192 9.375 1.00 93.00 81 PHE A C 1
ATOM 621 O O . PHE A 1 81 ? -12.866 1.202 8.893 1.00 93.00 81 PHE A O 1
ATOM 628 N N . ARG A 1 82 ? -13.041 3.198 9.877 1.00 90.38 82 ARG A N 1
ATOM 629 C CA . ARG A 1 82 ? -14.507 3.265 9.826 1.00 90.38 82 ARG A CA 1
ATOM 630 C C . ARG A 1 82 ? -14.953 4.638 9.356 1.00 90.38 82 ARG A C 1
ATOM 632 O O . ARG A 1 82 ? -14.488 5.658 9.877 1.00 90.38 82 ARG A O 1
ATOM 639 N N . ILE A 1 83 ? -15.880 4.658 8.404 1.00 88.75 83 ILE A N 1
ATOM 640 C CA . ILE A 1 83 ? -16.560 5.863 7.925 1.00 88.75 83 ILE A CA 1
ATOM 641 C C . ILE A 1 83 ? -17.951 5.903 8.559 1.00 88.75 83 ILE A C 1
ATOM 643 O O . ILE A 1 83 ? -18.671 4.910 8.568 1.00 88.75 83 ILE A O 1
ATOM 647 N N . THR A 1 84 ? -18.325 7.053 9.105 1.00 90.06 84 THR A N 1
ATOM 648 C CA . THR A 1 84 ? -19.661 7.326 9.636 1.00 90.06 84 THR A CA 1
ATOM 649 C C . THR A 1 84 ? -20.401 8.279 8.703 1.00 90.06 84 THR A C 1
ATOM 651 O O . THR A 1 84 ? -19.782 9.034 7.955 1.00 90.06 84 THR A O 1
ATOM 654 N N . GLN A 1 85 ? -21.731 8.323 8.791 1.00 91.06 85 GLN A N 1
ATOM 655 C CA . GLN A 1 85 ? -22.532 9.292 8.031 1.00 91.06 85 GLN A CA 1
ATOM 656 C C . GLN A 1 85 ? -22.118 10.744 8.315 1.00 91.06 85 GLN A C 1
ATOM 658 O O . GLN A 1 85 ? -22.144 11.582 7.418 1.00 91.06 85 GLN A O 1
ATOM 663 N N . ARG A 1 86 ? -21.662 11.037 9.542 1.00 88.44 86 ARG A N 1
ATOM 664 C CA . ARG A 1 86 ? -21.118 12.352 9.892 1.00 88.44 86 ARG A CA 1
ATOM 665 C C . ARG A 1 86 ? -19.849 12.666 9.106 1.00 88.44 86 ARG A C 1
ATOM 667 O O . ARG A 1 86 ? -19.684 13.805 8.690 1.00 88.44 86 ARG A O 1
ATOM 674 N N . ASP A 1 87 ? -18.970 11.689 8.897 1.00 87.44 87 ASP A N 1
ATOM 675 C CA . ASP A 1 87 ? -17.750 11.900 8.109 1.00 87.44 87 ASP A CA 1
ATOM 676 C C . ASP A 1 87 ? -18.072 12.229 6.649 1.00 87.44 87 ASP A C 1
ATOM 678 O O . ASP A 1 87 ? -17.377 13.042 6.053 1.00 87.44 87 ASP A O 1
ATOM 682 N N . ILE A 1 88 ? -19.141 11.637 6.107 1.00 87.00 88 ILE A N 1
ATOM 683 C CA . ILE A 1 88 ? -19.616 11.882 4.738 1.00 87.00 88 ILE A CA 1
ATOM 684 C C . ILE A 1 88 ? -20.290 13.258 4.632 1.00 87.00 88 ILE A C 1
ATOM 686 O O . ILE A 1 88 ? -20.073 13.983 3.668 1.00 87.00 88 ILE A O 1
ATOM 690 N N . GLY A 1 89 ? -21.105 13.625 5.625 1.00 87.00 89 GLY A N 1
ATOM 691 C CA . GLY A 1 89 ? -21.876 14.872 5.628 1.00 87.00 89 GLY A CA 1
ATOM 692 C C . GLY A 1 89 ? -21.113 16.109 6.110 1.00 87.00 89 GLY A C 1
ATOM 693 O O . GLY A 1 89 ? -21.634 17.217 6.007 1.00 87.00 89 GLY A O 1
ATOM 694 N N . THR A 1 90 ? -19.908 15.952 6.668 1.00 85.25 90 THR A N 1
ATOM 695 C CA . THR A 1 90 ? -19.096 17.097 7.103 1.00 85.25 90 THR A CA 1
ATOM 696 C C . THR A 1 90 ? -18.478 17.769 5.872 1.00 85.25 90 THR A C 1
ATOM 698 O O . THR A 1 90 ? -17.722 17.108 5.159 1.00 85.25 90 THR A O 1
ATOM 701 N N . PRO A 1 91 ? -18.748 19.064 5.613 1.00 81.19 91 PRO A N 1
ATOM 702 C CA . PRO A 1 91 ? -18.162 19.758 4.475 1.00 81.19 91 PRO A CA 1
ATOM 703 C C . PRO A 1 91 ? -16.634 19.779 4.579 1.00 81.19 91 PRO A C 1
ATOM 705 O O . PRO A 1 91 ? -16.063 19.970 5.656 1.00 81.19 91 PRO A O 1
ATOM 708 N N . GLY A 1 92 ? -15.976 19.557 3.444 1.00 75.81 92 GLY A N 1
ATOM 709 C CA . GLY A 1 92 ? -14.522 19.613 3.347 1.00 75.81 92 GLY A CA 1
ATOM 710 C C . GLY A 1 92 ? -13.970 21.038 3.482 1.00 75.81 92 GLY A C 1
ATOM 711 O O . GLY A 1 92 ? -14.666 22.020 3.236 1.00 75.81 92 GLY A O 1
ATOM 712 N N . GLY A 1 93 ? -12.693 21.127 3.865 1.00 80.88 93 GLY A N 1
ATOM 713 C CA . GLY A 1 93 ? -11.845 22.318 3.724 1.00 80.88 93 GLY A CA 1
ATOM 714 C C . GLY A 1 93 ? -10.619 21.973 2.871 1.00 80.88 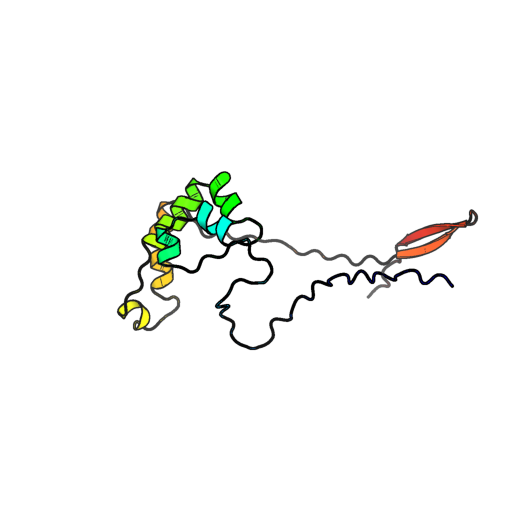93 GLY A C 1
ATOM 715 O O . GLY A 1 93 ? -10.759 21.288 1.864 1.00 80.88 93 GLY A O 1
ATOM 716 N N . ASN A 1 94 ? -9.411 22.352 3.309 1.00 81.38 94 ASN A N 1
ATOM 717 C CA . ASN A 1 94 ? -8.158 21.942 2.644 1.00 81.38 94 ASN A CA 1
ATOM 718 C C . ASN A 1 94 ? -7.934 20.414 2.633 1.00 81.38 94 ASN A C 1
ATOM 720 O O . ASN A 1 94 ? -7.243 19.907 1.760 1.00 81.38 94 ASN A O 1
ATOM 724 N N . GLU A 1 95 ? -8.496 19.681 3.600 1.00 80.69 95 GLU A N 1
ATOM 725 C CA . GLU A 1 95 ? -8.478 18.214 3.652 1.00 80.69 95 GLU A CA 1
ATOM 726 C C . GLU A 1 95 ? -9.699 17.708 4.442 1.00 80.69 95 GLU A C 1
ATOM 728 O O . GLU A 1 95 ? -10.141 18.362 5.395 1.00 80.69 95 GLU A O 1
ATOM 733 N N . SER A 1 96 ? -10.251 16.547 4.071 1.00 84.12 96 SER A N 1
ATOM 734 C CA . SER A 1 96 ? -11.319 15.895 4.838 1.00 84.12 96 SER A CA 1
ATOM 735 C C . SER A 1 96 ? -10.790 15.263 6.136 1.00 84.12 96 SER A C 1
ATOM 737 O O . SER A 1 96 ? -9.590 15.163 6.389 1.00 84.12 96 SER A O 1
ATOM 739 N N . VAL A 1 97 ? -11.692 14.805 7.005 1.00 85.81 97 VAL A N 1
ATOM 740 C CA . VAL A 1 97 ? -11.308 14.095 8.240 1.00 85.81 97 VAL A CA 1
ATOM 741 C C . VAL A 1 97 ? -10.826 12.662 7.984 1.00 85.81 97 VAL A C 1
ATOM 743 O O . VAL A 1 97 ? -10.268 12.035 8.884 1.00 85.81 97 VAL A O 1
ATOM 746 N N . ILE A 1 98 ? -11.039 12.134 6.776 1.00 88.56 98 ILE A N 1
ATOM 747 C CA . ILE A 1 98 ? -10.791 10.733 6.421 1.00 88.56 98 ILE A CA 1
ATOM 748 C C . ILE A 1 98 ? -9.285 10.398 6.412 1.00 88.56 98 ILE A C 1
ATOM 750 O O . ILE A 1 98 ? -8.908 9.478 7.143 1.00 88.56 98 ILE A O 1
ATOM 754 N N . PRO A 1 99 ? -8.395 11.142 5.719 1.00 88.62 99 PRO A N 1
ATOM 755 C CA . PRO A 1 99 ? -6.949 10.872 5.743 1.00 88.62 99 PRO A CA 1
ATOM 756 C C . PRO A 1 99 ? -6.338 10.908 7.151 1.00 88.62 99 PRO A C 1
ATOM 758 O O . PRO A 1 99 ? -5.441 10.129 7.493 1.00 88.62 99 PRO A O 1
ATOM 761 N N . LYS A 1 100 ? -6.882 11.762 8.025 1.00 88.62 100 LYS A N 1
ATOM 762 C CA . LYS A 1 100 ? -6.451 11.873 9.425 1.00 88.62 100 LYS A CA 1
ATOM 763 C C . LYS A 1 100 ? -6.724 10.597 10.221 1.00 88.62 100 LYS A C 1
ATOM 765 O O . LYS A 1 100 ? -5.992 10.305 11.166 1.00 88.62 100 LYS A O 1
ATOM 770 N N . LYS A 1 101 ? -7.743 9.813 9.846 1.00 90.56 101 LYS A N 1
ATOM 771 C CA . LYS A 1 101 ? -8.031 8.520 10.487 1.00 90.56 101 LYS A CA 1
ATOM 772 C C . LYS A 1 101 ? -6.937 7.498 10.203 1.00 90.56 101 LYS A C 1
ATOM 774 O O . LYS A 1 101 ? -6.488 6.858 11.147 1.00 90.56 101 LYS A O 1
ATOM 779 N N . PHE A 1 102 ? -6.473 7.404 8.957 1.00 90.31 102 PHE A N 1
ATOM 780 C CA . PHE A 1 102 ? -5.337 6.548 8.601 1.00 90.31 102 PHE A CA 1
ATOM 781 C C . PHE A 1 102 ? -4.053 7.020 9.274 1.00 90.31 102 PHE A C 1
ATOM 783 O O . PHE A 1 102 ? -3.365 6.230 9.917 1.00 90.31 102 PHE A O 1
ATOM 790 N N . SER A 1 103 ? -3.778 8.326 9.214 1.00 90.38 103 SER A N 1
ATOM 791 C CA . SER A 1 103 ? -2.590 8.916 9.841 1.00 90.38 103 SER A CA 1
ATOM 792 C C . SER A 1 103 ? -2.492 8.587 11.333 1.00 90.38 103 SER A C 1
ATOM 794 O O . SER A 1 103 ? -1.404 8.303 11.823 1.00 90.38 103 SER A O 1
ATOM 796 N N . ARG A 1 104 ? -3.617 8.566 12.060 1.00 90.56 104 ARG A N 1
ATOM 797 C CA . ARG A 1 104 ? -3.640 8.224 13.491 1.00 90.56 104 ARG A CA 1
ATOM 798 C C . ARG A 1 104 ? -3.192 6.788 13.783 1.00 90.56 104 ARG A C 1
ATOM 800 O O . ARG A 1 104 ? -2.671 6.553 14.866 1.00 90.56 104 ARG A O 1
ATOM 807 N N . VAL A 1 105 ? -3.401 5.854 12.854 1.00 90.81 105 VAL A N 1
ATOM 808 C CA . VAL A 1 105 ? -2.993 4.448 13.019 1.00 90.81 105 VAL A CA 1
ATOM 809 C C . VAL A 1 105 ? -1.576 4.219 12.494 1.00 90.81 105 VAL A C 1
ATOM 811 O O . VAL A 1 105 ? -0.773 3.579 13.162 1.00 90.81 105 VAL A O 1
ATOM 814 N N . LEU A 1 106 ? -1.243 4.788 11.334 1.00 93.38 106 LEU A N 1
ATOM 815 C CA . LEU A 1 106 ? 0.013 4.507 10.634 1.00 93.38 106 LEU A CA 1
ATOM 816 C C . LEU A 1 106 ? 1.208 5.322 11.159 1.00 93.38 106 LEU A C 1
ATOM 818 O O . LEU A 1 106 ? 2.320 4.805 11.227 1.00 93.38 106 LEU A O 1
ATOM 822 N N . ARG A 1 107 ? 1.013 6.583 11.577 1.00 94.31 107 ARG A N 1
ATOM 823 C CA . ARG A 1 107 ? 2.121 7.432 12.069 1.00 94.31 107 ARG A CA 1
ATOM 824 C C . ARG A 1 107 ? 2.811 6.849 13.314 1.00 94.31 107 ARG A C 1
ATOM 826 O O . ARG A 1 107 ? 4.039 6.854 13.329 1.00 94.31 107 ARG A O 1
ATOM 833 N N . PRO A 1 108 ? 2.095 6.315 14.328 1.00 94.44 108 PRO A N 1
ATOM 834 C CA . PRO A 1 108 ? 2.737 5.637 15.459 1.00 94.44 108 PRO A CA 1
ATOM 835 C C . PRO A 1 108 ? 3.545 4.394 15.065 1.00 94.44 108 PRO A C 1
ATOM 837 O O . PRO A 1 108 ? 4.515 4.077 15.743 1.00 94.44 108 PRO A O 1
ATOM 840 N N . ALA A 1 109 ? 3.180 3.728 13.965 1.00 92.88 109 ALA A N 1
ATOM 841 C CA . ALA A 1 109 ? 3.934 2.613 13.389 1.00 92.88 109 ALA A CA 1
ATOM 842 C C . ALA A 1 109 ? 5.141 3.074 12.538 1.00 92.88 109 ALA A C 1
ATOM 844 O O . ALA A 1 109 ? 5.800 2.267 11.897 1.00 92.88 109 ALA A O 1
ATOM 845 N N . GLY A 1 110 ? 5.455 4.375 12.522 1.00 95.19 110 GLY A N 1
ATOM 846 C CA . GLY A 1 110 ? 6.626 4.918 11.829 1.00 95.19 110 GLY A CA 1
ATOM 847 C C . GLY A 1 110 ? 6.407 5.239 10.349 1.00 95.19 110 GLY A C 1
ATOM 848 O O . GLY A 1 110 ? 7.348 5.657 9.677 1.00 95.19 110 GLY A O 1
ATOM 849 N N . TRP A 1 111 ? 5.182 5.113 9.831 1.00 95.62 111 TRP A N 1
ATOM 850 C CA . TRP A 1 111 ? 4.882 5.469 8.445 1.00 95.62 111 TRP A CA 1
ATOM 851 C C . TRP A 1 111 ? 4.954 6.981 8.263 1.00 95.62 111 TRP A C 1
ATOM 853 O O . TRP A 1 111 ? 4.157 7.730 8.835 1.00 95.62 111 TRP A O 1
ATOM 863 N N . VAL A 1 112 ? 5.883 7.440 7.431 1.00 94.06 112 VAL A N 1
ATOM 864 C CA . VAL A 1 112 ? 6.121 8.859 7.136 1.00 94.06 112 VAL A CA 1
ATOM 865 C C . VAL A 1 112 ? 5.800 9.182 5.682 1.00 94.06 112 VAL A C 1
ATOM 867 O O . VAL A 1 112 ? 5.811 8.316 4.812 1.00 94.06 112 VAL A O 1
ATOM 870 N N . GLU A 1 113 ? 5.469 10.444 5.414 1.00 92.75 113 GLU A N 1
ATOM 871 C CA . GLU A 1 113 ? 5.426 10.918 4.032 1.00 92.75 113 GLU A CA 1
ATOM 872 C C . GLU A 1 113 ? 6.842 10.875 3.453 1.00 92.75 113 GLU A C 1
ATOM 874 O O . GLU A 1 113 ? 7.786 11.357 4.078 1.00 92.75 113 GLU A O 1
ATOM 879 N N . THR A 1 114 ? 6.984 10.275 2.273 1.00 92.50 114 THR A N 1
ATOM 880 C CA . THR A 1 114 ? 8.272 10.130 1.594 1.00 92.50 114 THR A CA 1
ATOM 881 C C . THR A 1 114 ? 8.215 10.854 0.260 1.00 92.50 114 THR A C 1
ATOM 883 O O . THR A 1 114 ? 7.325 10.600 -0.550 1.00 92.50 114 THR A O 1
ATOM 886 N N . ARG A 1 115 ? 9.179 11.747 0.016 1.00 94.88 115 ARG A N 1
ATOM 887 C CA . ARG A 1 115 ? 9.326 12.458 -1.256 1.00 94.88 115 ARG A CA 1
ATOM 888 C C . ARG A 1 115 ? 10.492 11.866 -2.036 1.00 94.88 115 ARG A C 1
ATOM 890 O O . ARG A 1 115 ? 11.620 11.879 -1.553 1.00 94.88 115 ARG A O 1
ATOM 897 N N . ILE A 1 116 ? 10.219 11.393 -3.247 1.00 93.31 116 ILE A N 1
ATOM 898 C CA . ILE A 1 116 ? 11.237 10.924 -4.191 1.00 93.31 116 ILE A CA 1
ATOM 899 C C . ILE A 1 116 ? 11.382 11.989 -5.278 1.00 93.31 116 ILE A C 1
ATOM 901 O O . ILE A 1 116 ? 10.389 12.441 -5.845 1.00 93.31 116 ILE A O 1
ATOM 905 N N . GLN A 1 117 ? 12.614 12.423 -5.539 1.00 93.81 117 GLN A N 1
ATOM 906 C CA . GLN A 1 117 ? 12.948 13.325 -6.640 1.00 93.81 117 GLN A CA 1
ATOM 907 C C . GLN A 1 117 ? 13.862 12.581 -7.608 1.00 93.81 117 GLN A C 1
ATOM 909 O O . GLN A 1 117 ? 14.826 11.949 -7.182 1.00 93.81 117 GLN A O 1
ATOM 914 N N . GLY A 1 118 ? 13.545 12.649 -8.897 1.00 93.06 118 GLY A N 1
ATOM 915 C CA . GLY A 1 118 ? 14.361 12.082 -9.959 1.00 93.06 118 GLY A CA 1
ATOM 916 C C . GLY A 1 118 ? 14.333 13.002 -11.168 1.00 93.06 118 GLY A C 1
ATOM 917 O O . GLY A 1 118 ? 13.263 13.457 -11.568 1.00 93.06 118 GLY A O 1
ATOM 918 N N . ASP A 1 119 ? 15.505 13.271 -11.733 1.00 93.44 119 ASP A N 1
ATOM 919 C CA . ASP A 1 119 ? 15.627 14.014 -12.982 1.00 93.44 119 ASP A CA 1
ATOM 920 C C . ASP A 1 119 ? 15.513 13.039 -14.156 1.00 93.44 119 ASP A C 1
ATOM 922 O O . ASP A 1 119 ? 16.237 12.042 -14.231 1.00 93.44 119 ASP A O 1
ATOM 926 N N . LEU A 1 120 ? 14.611 13.325 -15.095 1.00 91.19 120 LEU A N 1
ATOM 927 C CA . LEU A 1 120 ? 14.513 12.567 -16.337 1.00 91.19 120 LEU A CA 1
ATOM 928 C C . LEU A 1 120 ? 15.455 13.180 -17.377 1.00 91.19 120 LEU A C 1
ATOM 930 O O . LEU A 1 120 ? 15.142 14.200 -17.989 1.00 91.19 120 LEU A O 1
ATOM 934 N N . LEU A 1 121 ? 16.605 12.542 -17.600 1.00 91.00 121 LEU A N 1
ATOM 935 C CA . LEU A 1 121 ? 17.521 12.921 -18.674 1.00 91.00 121 LEU A CA 1
ATOM 936 C C . LEU A 1 121 ? 17.288 12.045 -19.907 1.00 91.00 121 LEU A C 1
ATOM 938 O O . LEU A 1 121 ? 17.748 10.905 -19.967 1.00 91.00 121 LEU A O 1
ATOM 942 N N . VAL A 1 122 ? 16.6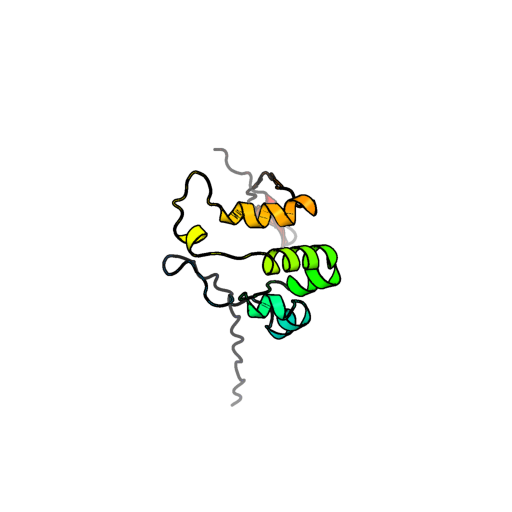24 12.605 -20.916 1.00 90.25 122 VAL A N 1
ATOM 943 C CA . VAL A 1 122 ? 16.470 11.969 -22.231 1.00 90.25 122 VAL A CA 1
ATOM 944 C C . VAL A 1 122 ? 17.606 12.422 -23.146 1.00 90.25 122 VAL A C 1
ATOM 946 O O . VAL A 1 122 ? 17.858 13.618 -23.286 1.00 90.25 122 VAL A O 1
ATOM 949 N N . ARG A 1 123 ? 18.295 11.470 -23.784 1.00 89.50 123 ARG A N 1
ATOM 950 C CA . ARG A 1 123 ? 19.266 11.742 -24.853 1.00 89.50 123 ARG A CA 1
ATOM 951 C C . ARG A 1 123 ? 18.776 11.109 -26.145 1.00 89.50 123 ARG A C 1
ATOM 9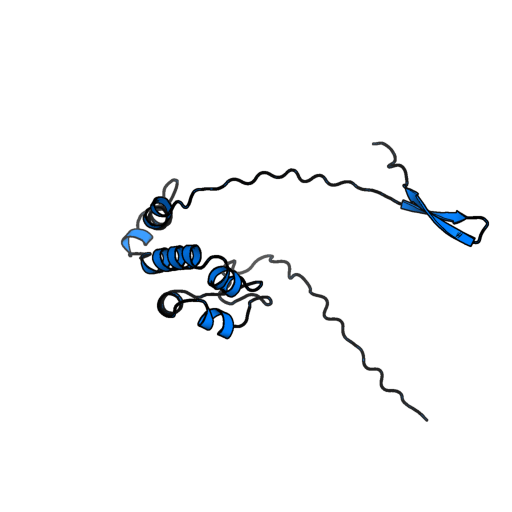53 O O . ARG A 1 123 ? 18.538 9.907 -26.185 1.00 89.50 123 ARG A O 1
ATOM 960 N N . LEU A 1 124 ? 18.654 11.924 -27.186 1.00 88.31 124 LEU A N 1
ATOM 961 C CA . LEU A 1 124 ? 18.419 11.448 -28.540 1.00 88.31 124 LEU A CA 1
ATOM 962 C C . LEU A 1 124 ? 19.773 11.145 -29.186 1.00 88.31 124 LEU A C 1
ATOM 964 O O . LEU A 1 124 ? 20.623 12.029 -29.286 1.00 88.31 124 LEU A O 1
ATOM 968 N N . GLU A 1 125 ? 19.974 9.906 -29.617 1.00 89.00 125 GLU A N 1
ATOM 969 C CA . GLU A 1 125 ? 21.140 9.510 -30.403 1.00 89.00 125 GLU A CA 1
ATOM 970 C C . GLU A 1 125 ? 20.662 8.910 -31.723 1.00 89.00 125 GLU A C 1
ATOM 972 O O . GLU A 1 125 ? 19.984 7.884 -31.744 1.00 89.00 125 GLU A O 1
ATOM 977 N N . GLU A 1 126 ? 21.018 9.555 -32.830 1.00 89.00 126 GLU A N 1
ATOM 978 C CA . GLU A 1 126 ? 20.775 9.031 -34.171 1.00 89.00 126 GLU A CA 1
ATOM 979 C C . GLU A 1 126 ? 22.024 8.289 -34.664 1.00 89.00 126 GLU A C 1
ATOM 981 O O . GLU A 1 126 ? 23.158 8.709 -34.412 1.00 89.00 126 GLU A O 1
ATOM 986 N N . PHE A 1 127 ? 21.838 7.180 -35.380 1.00 89.00 127 PHE A N 1
ATOM 987 C CA . PHE A 1 127 ? 22.926 6.397 -35.968 1.00 89.00 127 PHE A CA 1
ATOM 988 C C . PHE A 1 127 ? 22.655 6.165 -37.453 1.00 89.00 127 PHE A C 1
ATOM 990 O O . PHE A 1 127 ? 21.568 5.738 -37.825 1.00 89.00 127 PHE A O 1
ATOM 997 N N . ASP A 1 128 ? 23.669 6.407 -38.280 1.00 88.06 128 ASP A N 1
ATOM 998 C CA . ASP A 1 128 ? 23.708 6.010 -39.686 1.00 88.06 128 ASP A CA 1
ATOM 999 C C . ASP A 1 128 ? 24.415 4.659 -39.836 1.00 88.06 128 ASP A C 1
ATOM 1001 O O . ASP A 1 128 ? 25.312 4.327 -39.057 1.00 88.06 128 ASP A O 1
ATOM 1005 N N . GLU A 1 129 ? 24.078 3.900 -40.875 1.00 89.88 129 GLU A N 1
ATOM 1006 C CA . GLU A 1 129 ? 24.815 2.694 -41.258 1.00 89.88 129 GLU A CA 1
ATOM 1007 C C . GLU A 1 129 ? 25.723 3.000 -42.453 1.00 89.88 129 GLU A C 1
ATOM 1009 O O . GLU A 1 129 ? 25.282 3.537 -43.469 1.00 89.88 129 GLU A O 1
ATOM 1014 N N . LYS A 1 130 ? 27.018 2.693 -42.322 1.00 85.38 130 LYS A N 1
ATOM 1015 C CA . LYS A 1 130 ? 27.995 2.796 -43.414 1.00 85.38 130 LYS A CA 1
ATOM 1016 C C . LYS A 1 130 ? 28.581 1.430 -43.721 1.00 85.38 130 LYS A C 1
ATOM 1018 O O . LYS A 1 130 ? 29.102 0.770 -42.822 1.00 85.38 130 LYS A O 1
ATOM 1023 N N . GLU A 1 131 ? 28.539 1.048 -44.988 1.00 85.06 131 GLU A N 1
ATOM 1024 C CA . GLU A 1 131 ? 29.184 -0.161 -45.485 1.00 85.06 131 GLU A CA 1
ATOM 1025 C C . GLU A 1 131 ? 30.702 0.049 -45.568 1.00 85.06 131 GLU A C 1
ATOM 1027 O O . GLU A 1 131 ? 31.196 1.062 -46.074 1.00 85.06 131 GLU A O 1
ATOM 1032 N N . LEU A 1 132 ? 31.451 -0.889 -45.000 1.00 81.44 132 LEU A N 1
ATOM 1033 C CA . LEU A 1 132 ? 32.904 -0.933 -45.037 1.00 81.44 132 LEU A CA 1
ATOM 1034 C C . LEU A 1 132 ? 33.375 -1.683 -46.295 1.00 81.44 132 LEU A C 1
ATOM 1036 O O . LEU A 1 132 ? 32.651 -2.528 -46.819 1.00 81.44 132 LEU A O 1
ATOM 1040 N N . PRO A 1 133 ? 34.621 -1.459 -46.753 1.00 81.31 133 PRO A N 1
ATOM 1041 C CA . PRO A 1 133 ? 35.175 -2.151 -47.921 1.00 81.31 133 PRO A CA 1
ATOM 1042 C C . PRO A 1 133 ? 35.239 -3.683 -47.795 1.00 81.31 133 PRO A C 1
ATOM 1044 O O . PRO A 1 133 ? 35.397 -4.369 -48.798 1.00 81.31 133 PRO A O 1
ATOM 1047 N N . ASP A 1 134 ? 35.143 -4.221 -46.575 1.00 85.94 134 ASP A N 1
ATOM 1048 C CA . ASP A 1 134 ? 35.089 -5.658 -46.290 1.00 85.94 134 ASP A CA 1
ATOM 1049 C C . ASP A 1 134 ? 33.652 -6.224 -46.273 1.00 85.94 134 ASP A C 1
ATOM 1051 O O . ASP A 1 134 ? 33.452 -7.365 -45.854 1.00 85.94 134 ASP A O 1
ATOM 1055 N N . GLY A 1 135 ? 32.658 -5.439 -46.711 1.00 83.75 135 GLY A N 1
ATOM 1056 C CA . GLY A 1 135 ? 31.239 -5.809 -46.763 1.00 83.75 135 GLY A CA 1
ATOM 1057 C C . GLY A 1 135 ? 30.526 -5.759 -45.409 1.00 83.75 135 GLY A C 1
ATOM 1058 O O . GLY A 1 135 ? 29.383 -6.199 -45.294 1.00 83.75 135 GLY A O 1
ATOM 1059 N N . LYS A 1 136 ? 31.181 -5.260 -44.352 1.00 84.56 136 LYS A N 1
ATOM 1060 C CA . LYS A 1 136 ? 30.562 -5.137 -43.025 1.00 84.56 136 LYS A CA 1
ATOM 1061 C C . LYS A 1 136 ? 29.859 -3.798 -42.864 1.00 84.56 136 LYS A C 1
ATOM 1063 O O . LYS A 1 136 ? 30.381 -2.757 -43.245 1.00 84.56 136 LYS A O 1
ATOM 1068 N N . MET A 1 137 ? 28.714 -3.804 -42.193 1.00 83.75 137 MET A N 1
ATOM 1069 C CA . MET A 1 137 ? 28.021 -2.576 -41.806 1.00 83.75 137 MET A CA 1
ATOM 1070 C C . MET A 1 137 ? 28.580 -2.025 -40.493 1.00 83.75 137 MET A C 1
ATOM 1072 O O . MET A 1 137 ? 28.754 -2.759 -39.517 1.00 83.75 137 MET A O 1
ATOM 1076 N N . LYS A 1 138 ? 28.833 -0.716 -40.444 1.00 87.50 138 LYS A N 1
ATOM 1077 C CA . LYS A 1 138 ? 29.241 0.002 -39.234 1.00 87.50 138 LYS A CA 1
ATOM 1078 C C . LYS A 1 138 ? 28.220 1.077 -38.885 1.00 87.50 138 LYS A C 1
ATOM 1080 O O . LYS A 1 138 ? 28.003 2.001 -39.666 1.00 87.50 138 LYS A O 1
ATOM 1085 N N . LYS A 1 139 ? 27.672 0.999 -37.669 1.00 89.19 139 LYS A N 1
ATOM 1086 C CA . LYS A 1 139 ? 26.886 2.086 -37.075 1.00 89.19 139 LYS A CA 1
ATOM 1087 C C . LYS A 1 139 ? 27.803 3.269 -36.776 1.00 89.19 139 LYS A C 1
ATOM 1089 O O . LYS A 1 139 ? 28.805 3.130 -36.069 1.00 89.19 139 LYS A O 1
ATOM 1094 N N . VAL A 1 140 ? 27.476 4.432 -37.316 1.00 88.31 140 VAL A N 1
ATOM 1095 C CA . VAL A 1 140 ? 28.183 5.691 -37.090 1.00 88.31 140 VAL A CA 1
ATOM 1096 C C . VAL A 1 140 ? 27.190 6.665 -36.489 1.00 88.31 140 VAL A C 1
ATOM 1098 O O . VAL A 1 140 ? 26.171 6.960 -37.101 1.00 88.31 140 VAL A O 1
ATOM 1101 N N . ARG A 1 141 ? 27.478 7.160 -35.281 1.00 85.62 141 ARG A N 1
ATOM 1102 C CA . ARG A 1 141 ? 26.624 8.151 -34.622 1.00 85.62 141 ARG A CA 1
ATOM 1103 C C . ARG A 1 141 ? 26.491 9.374 -35.528 1.00 85.62 141 ARG A C 1
ATOM 1105 O O . ARG A 1 141 ? 27.501 10.007 -35.852 1.00 85.62 141 ARG A O 1
ATOM 1112 N N . ARG A 1 142 ? 25.264 9.695 -35.922 1.00 83.25 142 ARG A N 1
ATOM 1113 C CA . ARG A 1 142 ? 24.952 10.899 -36.677 1.00 83.25 142 ARG A CA 1
ATOM 1114 C C . ARG A 1 142 ? 25.095 12.090 -35.725 1.00 83.25 142 ARG A C 1
ATOM 1116 O O . ARG A 1 142 ? 24.529 12.068 -34.630 1.00 83.25 142 ARG A O 1
ATOM 1123 N N . PRO A 1 143 ? 25.897 13.108 -36.069 1.00 80.06 143 PRO A N 1
ATOM 1124 C CA . PRO A 1 143 ? 25.922 14.328 -35.280 1.00 80.06 143 PRO A CA 1
ATOM 1125 C C . PRO A 1 143 ? 24.534 14.969 -35.356 1.00 80.06 143 PRO A C 1
ATOM 1127 O O . PRO A 1 143 ? 24.021 15.178 -36.453 1.00 80.06 143 PRO A O 1
ATOM 1130 N N . LEU A 1 144 ? 23.930 15.264 -34.202 1.00 72.00 144 LEU A N 1
ATOM 1131 C CA . LEU A 1 144 ? 22.708 16.064 -34.153 1.00 72.00 144 LEU A CA 1
ATOM 1132 C C . LEU A 1 144 ? 23.023 17.404 -34.831 1.00 72.00 144 LEU A C 1
ATOM 1134 O O . LEU A 1 144 ? 23.930 18.116 -34.393 1.00 72.00 144 LEU A O 1
ATOM 1138 N N . ALA A 1 145 ? 22.350 17.705 -35.944 1.00 64.06 145 ALA A N 1
ATOM 1139 C CA . ALA A 1 145 ? 22.498 18.993 -36.608 1.00 64.06 145 ALA A CA 1
ATOM 1140 C C . ALA A 1 145 ? 22.045 20.080 -35.624 1.00 64.06 145 ALA A C 1
ATOM 1142 O O . ALA A 1 145 ? 20.981 19.953 -35.022 1.00 64.06 145 ALA A O 1
ATOM 1143 N N . GLY A 1 146 ? 22.895 21.085 -35.404 1.00 59.62 146 GLY A N 1
ATOM 1144 C CA . GLY A 1 146 ? 22.660 22.123 -34.405 1.00 59.62 146 GLY A CA 1
ATOM 1145 C C . GLY A 1 146 ? 21.300 22.799 -34.580 1.00 59.62 146 GLY A C 1
ATOM 1146 O O . GLY A 1 146 ? 20.932 23.161 -35.698 1.00 59.62 146 GLY A O 1
ATOM 1147 N N . CYS A 1 147 ? 20.589 22.961 -33.465 1.00 41.50 147 CYS A N 1
ATOM 1148 C CA . CYS A 1 147 ? 19.661 24.074 -33.297 1.00 41.50 147 CYS A CA 1
ATOM 1149 C C . CYS A 1 147 ? 20.453 25.380 -33.173 1.00 41.50 147 CYS A C 1
ATOM 1151 O O . CYS A 1 147 ? 21.548 25.339 -32.560 1.00 41.50 147 CYS A O 1
#

Secondary structure (DSSP, 8-state):
--------------------SS-SS-SS--TTBPPHHHHHHHS-HHHHTTS----BTTHHHHHHHH-HHHHHHHHHHHHH----HHHHHSPPSSS-HHHHHHHHHHGGGT---------------EEEEEE-TTS-EEEEEEPPPP-

pLDDT: mean 82.03, std 19.48, range [35.34, 98.25]